Protein AF-A0A7L1Y2Q8-F1 (afdb_monomer_lite)

InterPro domains:
  IPR001503 Glycosyl transferase family 10 [PTHR11929] (3-133)
  IPR038577 GT10-like, C-terminal domain superfamily [G3DSA:3.40.50.11660] (1-98)
  IPR055270 Fucosyltransferase, C-terminal [PF00852] (3-94)

pLDDT: mean 90.49, std 9.53, range [40.62, 98.62]

Sequence (177 aa):
MTFIARYKFHLALENAICDDYMTEKLWRPMHLGAVPVYRGSPAVRDWMPNNLSIILIDDFDSPQELAKYLDFLDKNGEEYMKYLEYKNVGGIKNQFLLESLERREWGVNDMSLPNYLNGFECFICDKENTRVKEEQEHKKSRGKTPAPRPRIAQFKHMGCPMPTPGFGSVEDLSGGD

Organism: NCBI:txid161742

Foldseek 3Di:
DPPLLVAQEAAQEDQFAFAPPDDCSCVVNLVSNHAYAYDHYPCVQLQDLDPQQHHYPVVDPDPVRVVVVVVVCVVPVVSSCLNNQSVDDVSRPNPSNVVCVVPQQADDPDPVGHHPVVSVVVVVVVVVVVLVVQQVVCVVVVNPRPHDDDLQQDPQVRPGDDTHGRVDDPVVPDPDD

Secondary structure (DSSP, 8-state):
-TTGGG-SEEEEE-SEE-TT---HHHHHHHHHTPEEEEES-TTHHHHSSSSSS-EEGGGSSSHHHHHHHHHHHHH-HHHHHHTTGGGSTT----HHHHHHHHS--S-SS-TTS--HHHHHHHHHHHHHHHHHHHHHHHHHTTTSSPPPPP----TTGGGSPPPEETT--GGGS-S--

Structure (mmCIF, N/CA/C/O backbone):
data_AF-A0A7L1Y2Q8-F1
#
_entry.id   AF-A0A7L1Y2Q8-F1
#
loop_
_atom_site.group_PDB
_atom_site.id
_atom_site.type_symbol
_atom_site.label_atom_id
_atom_site.label_alt_id
_atom_site.label_comp_id
_atom_site.label_asym_id
_atom_site.label_entity_id
_atom_site.label_seq_id
_atom_site.pdbx_PDB_ins_code
_atom_site.Cartn_x
_atom_site.Cartn_y
_atom_site.Cartn_z
_atom_site.occupancy
_atom_site.B_iso_or_equiv
_atom_site.auth_seq_id
_atom_site.auth_comp_id
_atom_site.auth_asym_id
_atom_site.auth_atom_id
_atom_site.pdbx_PDB_model_num
ATOM 1 N N . MET A 1 1 ? 20.366 -7.481 4.374 1.00 61.81 1 MET A N 1
ATOM 2 C CA . MET A 1 1 ? 19.409 -7.444 3.244 1.00 61.81 1 MET A CA 1
ATOM 3 C C . MET A 1 1 ? 20.049 -6.793 2.011 1.00 61.81 1 MET A C 1
ATOM 5 O O . MET A 1 1 ? 19.573 -5.781 1.525 1.00 61.81 1 MET A O 1
ATOM 9 N N . THR A 1 2 ? 21.150 -7.345 1.496 1.00 82.75 2 THR A N 1
ATOM 10 C CA . THR A 1 2 ? 21.908 -6.745 0.375 1.00 82.75 2 THR A CA 1
ATOM 11 C C . THR A 1 2 ? 21.446 -7.219 -1.001 1.00 82.75 2 THR A C 1
ATOM 13 O O . THR A 1 2 ? 21.715 -6.555 -1.993 1.00 82.75 2 THR A O 1
ATOM 16 N N . PHE A 1 3 ? 20.740 -8.352 -1.080 1.00 88.75 3 PHE A N 1
ATOM 17 C CA . PHE A 1 3 ? 20.321 -8.933 -2.355 1.00 88.75 3 PHE A CA 1
ATOM 18 C C . PHE A 1 3 ? 19.347 -8.027 -3.123 1.00 88.75 3 PHE A C 1
ATOM 20 O O . PHE A 1 3 ? 19.644 -7.663 -4.256 1.00 88.75 3 PHE A O 1
ATOM 27 N N . ILE A 1 4 ? 18.234 -7.634 -2.488 1.00 89.12 4 ILE A N 1
ATOM 28 C CA . ILE A 1 4 ? 17.143 -6.862 -3.114 1.00 89.12 4 ILE A CA 1
ATOM 29 C C . ILE A 1 4 ? 17.604 -5.455 -3.519 1.00 89.12 4 ILE A C 1
ATOM 31 O O . ILE A 1 4 ? 17.231 -4.983 -4.583 1.00 89.12 4 ILE A O 1
ATOM 35 N N . ALA A 1 5 ? 18.470 -4.816 -2.726 1.00 90.94 5 ALA A N 1
ATOM 36 C CA . ALA A 1 5 ? 18.936 -3.443 -2.958 1.00 90.94 5 ALA A CA 1
ATOM 37 C C . ALA A 1 5 ? 19.735 -3.245 -4.265 1.00 90.94 5 ALA A C 1
ATOM 39 O O . ALA A 1 5 ? 20.050 -2.118 -4.627 1.00 90.94 5 ALA A O 1
ATOM 40 N N . ARG A 1 6 ? 20.089 -4.331 -4.965 1.00 94.31 6 ARG A N 1
ATOM 41 C CA . ARG A 1 6 ? 20.799 -4.299 -6.254 1.00 94.31 6 ARG A CA 1
ATOM 42 C C . ARG A 1 6 ? 19.860 -4.261 -7.462 1.00 94.31 6 ARG A C 1
ATOM 44 O O . ARG A 1 6 ? 20.341 -4.194 -8.587 1.00 94.31 6 ARG A O 1
ATOM 51 N N . TYR A 1 7 ? 18.551 -4.342 -7.238 1.00 96.06 7 TYR A N 1
ATOM 52 C CA . TYR A 1 7 ? 17.540 -4.404 -8.287 1.00 96.06 7 TYR A CA 1
ATOM 53 C C . TYR A 1 7 ? 16.617 -3.190 -8.209 1.00 96.06 7 TYR A C 1
ATOM 55 O O . TYR A 1 7 ? 16.270 -2.737 -7.120 1.00 96.06 7 TYR A O 1
ATOM 63 N N . LYS A 1 8 ? 16.196 -2.692 -9.376 1.00 97.12 8 LYS A N 1
ATOM 64 C CA . LYS A 1 8 ? 15.217 -1.600 -9.484 1.00 97.12 8 LYS A CA 1
ATOM 65 C C . LYS A 1 8 ? 13.812 -2.039 -9.076 1.00 97.12 8 LYS A C 1
ATOM 67 O O . LYS A 1 8 ? 13.100 -1.292 -8.419 1.00 97.12 8 LYS A O 1
ATOM 72 N N . PHE A 1 9 ? 13.428 -3.261 -9.439 1.00 98.19 9 PHE A N 1
ATOM 73 C CA . PHE A 1 9 ? 12.084 -3.791 -9.220 1.00 98.19 9 PHE A CA 1
ATOM 74 C C . PHE A 1 9 ? 12.111 -5.043 -8.346 1.00 98.19 9 PHE A C 1
ATOM 76 O O . PHE A 1 9 ? 13.059 -5.831 -8.394 1.00 98.19 9 PHE A O 1
ATOM 83 N N . HIS A 1 10 ? 11.047 -5.244 -7.570 1.00 97.50 10 HIS A N 1
ATOM 84 C CA . HIS A 1 10 ? 10.829 -6.454 -6.783 1.00 97.50 10 HIS A CA 1
ATOM 85 C C . HIS A 1 10 ? 9.408 -6.970 -6.994 1.00 97.50 10 HIS A C 1
ATOM 87 O O . HIS A 1 10 ? 8.450 -6.254 -6.719 1.00 97.50 10 HIS A O 1
ATOM 93 N N . LEU A 1 11 ? 9.268 -8.214 -7.451 1.00 97.00 11 LEU A N 1
ATOM 94 C CA . LEU A 1 11 ? 7.969 -8.873 -7.556 1.00 97.00 11 LEU A CA 1
ATOM 95 C C . LEU A 1 11 ? 7.442 -9.185 -6.146 1.00 97.00 11 LEU A C 1
ATOM 97 O O . LEU A 1 11 ? 7.927 -10.097 -5.480 1.00 97.00 11 LEU A O 1
ATOM 101 N N . ALA A 1 12 ? 6.465 -8.407 -5.693 1.00 96.62 12 ALA A N 1
ATOM 102 C CA . ALA A 1 12 ? 5.874 -8.466 -4.363 1.00 96.62 12 ALA A CA 1
ATOM 103 C C . ALA A 1 12 ? 4.468 -9.084 -4.436 1.00 96.62 12 ALA A C 1
ATOM 105 O O . ALA A 1 12 ? 3.464 -8.393 -4.281 1.00 96.62 12 ALA A O 1
ATOM 106 N N . LEU A 1 13 ? 4.397 -10.388 -4.714 1.00 95.88 13 LEU A N 1
ATOM 107 C CA . LEU A 1 13 ? 3.132 -11.118 -4.807 1.00 95.88 13 LEU A CA 1
ATOM 108 C C . LEU A 1 13 ? 2.805 -11.776 -3.471 1.00 95.88 13 LEU A C 1
ATOM 110 O O . LEU A 1 13 ? 3.602 -12.552 -2.940 1.00 95.88 13 LEU A O 1
ATOM 114 N N . GLU A 1 14 ? 1.624 -11.488 -2.943 1.00 95.69 14 GLU A N 1
ATOM 115 C CA . GLU A 1 14 ? 1.106 -12.180 -1.775 1.00 95.69 14 GLU A CA 1
ATOM 116 C C . GLU A 1 14 ? 0.556 -13.558 -2.138 1.00 95.69 14 GLU A C 1
ATOM 118 O O . GLU A 1 14 ? 0.123 -13.819 -3.260 1.00 95.69 14 GLU A O 1
ATOM 123 N N . ASN A 1 15 ? 0.555 -14.456 -1.153 1.00 92.19 15 ASN A N 1
ATOM 124 C CA . ASN A 1 15 ? 0.069 -15.825 -1.343 1.00 92.19 15 ASN A CA 1
ATOM 125 C C . ASN A 1 15 ? -1.434 -15.870 -1.672 1.00 92.19 15 ASN A C 1
ATOM 127 O O . ASN A 1 15 ? -1.906 -16.822 -2.292 1.00 92.19 15 ASN A O 1
ATOM 131 N N . ALA A 1 16 ? -2.180 -14.852 -1.240 1.00 90.75 16 ALA A N 1
ATOM 132 C CA . ALA A 1 16 ? -3.601 -14.697 -1.494 1.00 90.75 16 ALA A CA 1
ATOM 133 C C . ALA A 1 16 ? -3.971 -13.211 -1.599 1.00 90.75 16 ALA A C 1
ATOM 135 O O . ALA A 1 16 ? -3.299 -12.348 -1.036 1.00 90.75 16 ALA A O 1
ATOM 136 N N . ILE A 1 17 ? -5.060 -12.936 -2.306 1.00 92.50 17 ILE A N 1
ATOM 137 C CA . ILE A 1 17 ? -5.718 -11.637 -2.400 1.00 92.50 17 ILE A CA 1
ATOM 138 C C . ILE A 1 17 ? -6.729 -11.567 -1.257 1.00 92.50 17 ILE A C 1
ATOM 140 O O . ILE A 1 17 ? -7.639 -12.395 -1.166 1.00 92.50 17 ILE A O 1
ATOM 144 N N . CYS A 1 18 ? -6.529 -10.615 -0.351 1.00 91.38 18 CYS A N 1
ATOM 145 C CA . CYS A 1 18 ? -7.375 -10.399 0.817 1.00 91.38 18 CYS A CA 1
ATOM 146 C C . CYS A 1 18 ? -7.204 -8.968 1.321 1.00 91.38 18 CYS A C 1
ATOM 148 O O . CYS A 1 18 ? -6.080 -8.464 1.358 1.00 91.38 18 CYS A O 1
ATOM 150 N N . ASP A 1 19 ? -8.298 -8.350 1.760 1.00 90.50 19 ASP A N 1
ATOM 151 C CA . ASP A 1 19 ? -8.263 -7.037 2.403 1.00 90.50 19 ASP A CA 1
ATOM 152 C C . ASP A 1 19 ? -7.269 -7.034 3.570 1.00 90.50 19 ASP A C 1
ATOM 154 O O . ASP A 1 19 ? -7.114 -8.030 4.282 1.00 90.50 19 ASP A O 1
ATOM 158 N N . ASP A 1 20 ? -6.539 -5.925 3.701 1.00 90.94 20 ASP A N 1
ATOM 159 C CA . ASP A 1 20 ? -5.491 -5.689 4.703 1.00 90.94 20 ASP A CA 1
ATOM 160 C C . ASP A 1 20 ? -4.310 -6.689 4.733 1.00 90.94 20 ASP A C 1
ATOM 162 O O . ASP A 1 20 ? -3.370 -6.512 5.511 1.00 90.94 20 ASP A O 1
ATOM 166 N N . TYR A 1 21 ? -4.271 -7.697 3.850 1.00 93.00 21 TYR A N 1
ATOM 167 C CA . TYR A 1 21 ? -3.173 -8.666 3.780 1.00 93.00 21 TYR A CA 1
ATOM 168 C C . TYR A 1 21 ? -1.960 -8.107 3.020 1.00 93.00 21 TYR A C 1
ATOM 170 O O . TYR A 1 21 ? -1.722 -8.400 1.848 1.00 93.00 21 TYR A O 1
ATOM 178 N N . MET A 1 22 ? -1.185 -7.266 3.706 1.00 95.81 22 MET A N 1
ATOM 179 C CA . MET A 1 22 ? 0.050 -6.654 3.206 1.00 95.81 22 MET A CA 1
ATOM 180 C C . MET A 1 22 ? 1.232 -7.061 4.082 1.00 95.81 22 MET A C 1
ATOM 182 O O . MET A 1 22 ? 1.320 -6.671 5.248 1.00 95.81 22 MET A O 1
ATOM 186 N N . THR A 1 23 ? 2.162 -7.833 3.531 1.00 95.94 23 THR A N 1
ATOM 187 C CA . THR A 1 23 ? 3.243 -8.449 4.307 1.00 95.94 23 THR A CA 1
ATOM 188 C C . THR A 1 23 ? 4.604 -7.821 4.017 1.00 95.94 23 THR A C 1
ATOM 190 O O . THR A 1 23 ? 4.744 -6.803 3.336 1.00 95.94 23 THR A O 1
ATOM 193 N N . GLU A 1 24 ? 5.664 -8.443 4.531 1.00 96.06 24 GLU A N 1
ATOM 194 C CA . GLU A 1 24 ? 7.042 -8.035 4.295 1.00 96.06 24 GLU A CA 1
ATOM 195 C C . GLU A 1 24 ? 7.431 -7.979 2.812 1.00 96.06 24 GLU A C 1
ATOM 197 O O . GLU A 1 24 ? 8.387 -7.278 2.477 1.00 96.06 24 GLU A O 1
ATOM 202 N N . LYS A 1 25 ? 6.720 -8.702 1.935 1.00 96.00 25 LYS A N 1
ATOM 203 C CA . LYS A 1 25 ? 6.980 -8.716 0.486 1.00 96.00 25 LYS A CA 1
ATOM 204 C C . LYS A 1 25 ? 6.795 -7.337 -0.131 1.00 96.00 25 LYS A C 1
ATOM 206 O O . LYS A 1 25 ? 7.595 -6.946 -0.974 1.00 96.00 25 LYS A O 1
ATOM 211 N N . LEU A 1 26 ? 5.795 -6.591 0.337 1.00 97.50 26 LEU A N 1
ATOM 212 C CA . LEU A 1 26 ? 5.555 -5.206 -0.053 1.00 97.50 26 LEU A CA 1
ATOM 213 C C . LEU A 1 26 ? 6.569 -4.259 0.601 1.00 97.50 26 LEU A C 1
ATOM 215 O O . LEU A 1 26 ? 7.235 -3.477 -0.073 1.00 97.50 26 LEU A O 1
ATOM 219 N N . TRP A 1 27 ? 6.724 -4.346 1.923 1.00 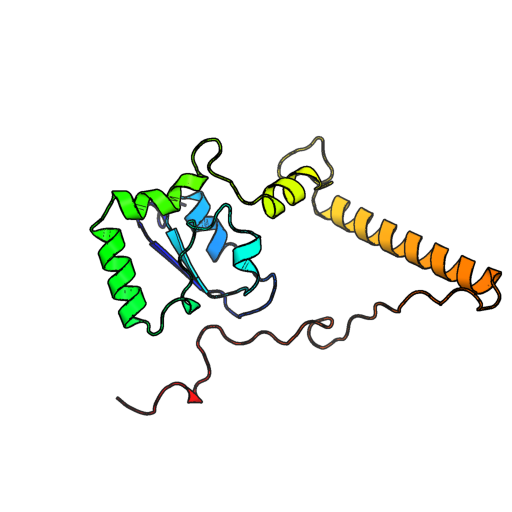95.62 27 TRP A N 1
ATOM 220 C CA . TRP A 1 27 ? 7.440 -3.318 2.685 1.00 95.62 27 TRP A CA 1
ATOM 221 C C . TRP A 1 27 ? 8.971 -3.398 2.578 1.00 95.62 27 TRP A C 1
ATOM 223 O O . TRP A 1 27 ? 9.648 -2.367 2.592 1.00 95.62 27 TRP A O 1
ATOM 233 N N . ARG A 1 28 ? 9.556 -4.600 2.456 1.00 95.44 28 ARG A N 1
ATOM 234 C CA . ARG A 1 28 ? 11.019 -4.781 2.346 1.00 95.44 28 ARG A CA 1
ATOM 235 C C . ARG A 1 28 ? 11.632 -4.066 1.132 1.00 95.44 28 ARG A C 1
ATOM 237 O O . ARG A 1 28 ? 12.601 -3.333 1.340 1.00 95.44 28 ARG A O 1
ATOM 244 N N . PRO A 1 29 ? 11.140 -4.239 -0.111 1.00 96.00 29 PRO A N 1
ATOM 245 C CA . PRO A 1 29 ? 11.683 -3.510 -1.259 1.00 96.00 29 PRO A CA 1
ATOM 246 C C . PRO A 1 29 ? 11.518 -1.994 -1.126 1.00 96.00 29 PRO A C 1
ATOM 248 O O . PRO A 1 29 ? 12.493 -1.275 -1.352 1.00 96.00 29 PRO A O 1
ATOM 251 N N . MET A 1 30 ? 10.371 -1.510 -0.632 1.00 95.69 30 MET A N 1
ATOM 252 C CA . MET A 1 30 ? 10.170 -0.076 -0.376 1.00 95.69 30 MET A CA 1
ATOM 253 C C . MET A 1 30 ? 11.212 0.481 0.600 1.00 95.69 30 MET A C 1
ATOM 255 O O . MET A 1 30 ? 11.790 1.549 0.375 1.00 95.69 30 MET A O 1
ATOM 259 N N . HIS A 1 31 ? 11.506 -0.246 1.679 1.00 93.75 31 HIS A N 1
ATOM 260 C CA . HIS A 1 31 ? 12.540 0.160 2.625 1.00 93.75 31 HIS A CA 1
ATOM 261 C C . HIS A 1 31 ? 13.912 0.268 1.935 1.00 93.75 31 HIS A C 1
ATOM 263 O O . HIS A 1 31 ? 14.621 1.264 2.089 1.00 93.75 31 HIS A O 1
ATOM 269 N N . LEU A 1 32 ? 14.246 -0.695 1.073 1.00 94.25 32 LEU A N 1
ATOM 270 C CA . LEU A 1 32 ? 15.530 -0.768 0.369 1.00 94.25 32 LEU A CA 1
ATOM 271 C C . LEU A 1 32 ? 15.638 0.149 -0.862 1.00 94.25 32 LEU A C 1
ATOM 273 O O . LEU A 1 32 ? 16.744 0.377 -1.337 1.00 94.25 32 LEU A O 1
ATOM 277 N N . GLY A 1 33 ? 14.535 0.739 -1.336 1.00 93.62 33 GLY A N 1
ATOM 278 C CA . GLY A 1 33 ? 14.526 1.636 -2.503 1.00 93.62 33 GLY A CA 1
ATOM 279 C C . GLY A 1 33 ? 14.375 0.926 -3.845 1.00 93.62 33 GLY A C 1
ATOM 280 O O . GLY A 1 33 ? 14.688 1.518 -4.873 1.00 93.62 33 GLY A O 1
ATOM 281 N N . ALA A 1 34 ? 13.899 -0.317 -3.823 1.00 96.44 34 ALA A N 1
ATOM 282 C CA . ALA A 1 34 ? 13.395 -1.000 -5.005 1.00 96.44 34 ALA A CA 1
ATOM 283 C C . ALA A 1 34 ? 11.881 -0.770 -5.107 1.00 96.44 34 ALA A C 1
ATOM 285 O O . ALA A 1 34 ? 11.183 -0.776 -4.090 1.00 96.44 34 ALA A O 1
ATOM 286 N N . VAL A 1 35 ? 11.373 -0.602 -6.325 1.00 98.12 35 VAL A N 1
ATOM 287 C CA . VAL A 1 35 ? 9.945 -0.407 -6.590 1.00 98.12 35 VAL A CA 1
ATOM 288 C C . VAL A 1 35 ? 9.225 -1.760 -6.539 1.00 98.12 35 VAL A C 1
ATOM 290 O O . VAL A 1 35 ? 9.572 -2.667 -7.307 1.00 98.12 35 VAL A O 1
ATOM 293 N N . PRO A 1 36 ? 8.236 -1.942 -5.648 1.00 98.12 36 PRO A N 1
ATOM 294 C CA . PRO A 1 36 ? 7.442 -3.162 -5.609 1.00 98.12 36 PRO A CA 1
ATOM 295 C C . PRO A 1 36 ? 6.503 -3.235 -6.815 1.00 98.12 36 PRO A C 1
ATOM 297 O O . PRO A 1 36 ? 5.769 -2.289 -7.100 1.00 98.12 36 PRO A O 1
ATOM 300 N N . VAL A 1 37 ? 6.493 -4.386 -7.479 1.00 98.38 37 VAL A N 1
ATOM 301 C CA . VAL A 1 37 ? 5.472 -4.789 -8.449 1.00 98.38 37 VAL A CA 1
ATOM 302 C C . VAL A 1 37 ? 4.521 -5.714 -7.701 1.00 98.38 37 VAL A C 1
ATOM 304 O O . VAL A 1 37 ? 4.860 -6.865 -7.424 1.00 98.38 37 VAL A O 1
ATOM 307 N N . TYR A 1 38 ? 3.397 -5.163 -7.259 1.00 97.88 38 TYR A N 1
ATOM 308 C CA . TYR A 1 38 ? 2.581 -5.716 -6.186 1.00 97.88 38 TYR A CA 1
ATOM 309 C C . TYR A 1 38 ? 1.278 -6.341 -6.686 1.00 97.88 38 TYR A C 1
ATOM 311 O O . TYR A 1 38 ? 0.606 -5.803 -7.569 1.00 97.88 38 TYR A O 1
ATOM 319 N N . ARG A 1 39 ? 0.907 -7.460 -6.055 1.00 96.25 39 ARG A N 1
ATOM 320 C CA . ARG A 1 39 ? -0.429 -8.064 -6.124 1.00 96.25 39 ARG A CA 1
ATOM 321 C C . ARG A 1 39 ? -0.747 -8.737 -4.793 1.00 96.25 39 ARG A C 1
ATOM 323 O O . ARG A 1 39 ? 0.038 -9.560 -4.327 1.00 96.25 39 ARG A O 1
ATOM 330 N N . GLY A 1 40 ? -1.878 -8.394 -4.185 1.00 95.31 40 GLY A N 1
ATOM 331 C CA . GLY A 1 40 ? -2.241 -8.866 -2.849 1.00 95.31 40 GLY A CA 1
ATOM 332 C C . GLY A 1 40 ? -3.503 -8.187 -2.339 1.00 95.31 40 GLY A C 1
ATOM 333 O O . GLY A 1 40 ? -4.583 -8.455 -2.847 1.00 95.31 40 GLY A O 1
ATOM 334 N N . SER A 1 41 ? -3.380 -7.313 -1.344 1.00 95.62 41 SER A N 1
ATOM 335 C CA . SER A 1 41 ? -4.518 -6.600 -0.765 1.00 95.62 41 SER A CA 1
ATOM 336 C C . SER A 1 41 ? -5.109 -5.554 -1.718 1.00 95.62 41 SER A C 1
ATOM 338 O O . SER A 1 41 ? -4.375 -4.664 -2.158 1.00 95.62 41 SER A O 1
ATOM 340 N N . PRO A 1 42 ? -6.431 -5.581 -1.979 1.00 93.81 42 PRO A N 1
ATOM 341 C CA . PRO A 1 42 ? -7.121 -4.506 -2.697 1.00 93.81 42 PRO A CA 1
ATOM 342 C C . PRO A 1 42 ? -7.021 -3.146 -1.987 1.00 93.81 42 PRO A C 1
ATOM 344 O O . PRO A 1 42 ? -6.989 -2.106 -2.641 1.00 93.81 42 PRO A O 1
ATOM 347 N N . ALA A 1 43 ? -6.899 -3.151 -0.656 1.00 95.38 43 ALA A N 1
ATOM 348 C CA . ALA A 1 43 ? -6.787 -1.950 0.171 1.00 95.38 43 ALA A CA 1
ATOM 349 C C . ALA A 1 43 ? -5.384 -1.310 0.146 1.00 95.38 43 ALA A C 1
ATOM 351 O O . ALA A 1 43 ? -5.156 -0.285 0.782 1.00 95.38 43 ALA A O 1
ATOM 352 N N . VAL A 1 44 ? -4.413 -1.882 -0.580 1.00 96.88 44 VAL A N 1
ATOM 353 C CA . VAL A 1 44 ? -3.017 -1.407 -0.569 1.00 96.88 44 VAL A CA 1
ATOM 354 C C . VAL A 1 44 ? -2.878 0.074 -0.931 1.00 96.88 44 VAL A C 1
ATOM 356 O O . VAL A 1 44 ? -2.047 0.772 -0.351 1.00 96.88 44 VAL A O 1
ATOM 359 N N . ARG A 1 45 ? -3.717 0.576 -1.848 1.00 95.19 45 ARG A N 1
ATOM 360 C CA . ARG A 1 45 ? -3.692 1.976 -2.301 1.00 95.19 45 ARG A CA 1
ATOM 361 C C . ARG A 1 45 ? -3.934 2.964 -1.163 1.00 95.19 45 ARG A C 1
ATOM 363 O O . ARG A 1 45 ? -3.313 4.025 -1.161 1.00 95.19 45 ARG A O 1
ATOM 370 N N . ASP A 1 46 ? -4.756 2.590 -0.187 1.00 95.44 46 ASP A N 1
ATOM 371 C CA . ASP A 1 46 ? -5.107 3.442 0.951 1.00 95.44 46 ASP A CA 1
ATOM 372 C C . ASP A 1 46 ? -3.912 3.670 1.881 1.00 95.44 46 ASP A C 1
ATOM 374 O O . ASP A 1 46 ? -3.838 4.685 2.571 1.00 95.44 46 ASP A O 1
ATOM 378 N N . TRP A 1 47 ? -2.942 2.754 1.868 1.00 96.06 47 TRP A N 1
ATOM 379 C CA . TRP A 1 47 ? -1.799 2.749 2.780 1.00 96.06 47 TRP A CA 1
ATOM 380 C C . TRP A 1 47 ? -0.492 3.208 2.137 1.00 96.06 47 TRP A C 1
ATOM 382 O O . TRP A 1 47 ? 0.519 3.355 2.828 1.00 96.06 47 TRP A O 1
ATOM 392 N N . MET A 1 48 ? -0.477 3.435 0.823 1.00 97.00 48 MET A N 1
ATOM 393 C CA . MET A 1 48 ? 0.738 3.844 0.129 1.00 97.00 48 MET A CA 1
ATOM 394 C C . MET A 1 48 ? 1.126 5.289 0.450 1.00 97.00 48 MET A C 1
ATOM 396 O O . MET A 1 48 ? 0.248 6.145 0.567 1.00 97.00 48 MET A O 1
ATOM 400 N N . PRO A 1 49 ? 2.430 5.612 0.559 1.00 96.94 49 PRO A N 1
ATOM 401 C CA . PRO A 1 49 ? 2.879 6.962 0.901 1.00 96.94 49 PRO A CA 1
ATOM 402 C C . PRO A 1 49 ? 2.335 8.062 -0.020 1.00 96.94 49 PRO A C 1
ATOM 404 O O . PRO A 1 49 ? 2.125 9.199 0.410 1.00 96.94 49 PRO A O 1
ATOM 407 N N . ASN A 1 50 ? 2.143 7.726 -1.294 1.00 96.25 50 ASN A N 1
ATOM 408 C CA . ASN A 1 50 ? 1.545 8.551 -2.335 1.00 96.25 50 ASN A CA 1
ATOM 409 C C . ASN A 1 50 ? 1.119 7.648 -3.521 1.00 96.25 50 ASN A C 1
ATOM 411 O O . ASN A 1 50 ? 1.317 6.430 -3.486 1.00 96.25 50 ASN A O 1
ATOM 415 N N . ASN A 1 51 ? 0.588 8.254 -4.587 1.00 95.00 51 ASN A N 1
ATOM 416 C CA . ASN A 1 51 ? 0.086 7.543 -5.772 1.00 95.00 51 ASN A CA 1
ATOM 417 C C . ASN A 1 51 ? 1.173 6.833 -6.606 1.00 95.00 51 ASN A C 1
ATOM 419 O O . ASN A 1 51 ? 0.837 5.974 -7.415 1.00 95.00 51 ASN A O 1
ATOM 423 N N . LEU A 1 52 ? 2.451 7.189 -6.437 1.00 95.62 52 LEU A N 1
ATOM 424 C CA . LEU A 1 52 ? 3.594 6.648 -7.177 1.00 95.62 52 LEU A CA 1
ATOM 425 C C . LEU A 1 52 ? 4.636 6.120 -6.191 1.00 95.62 52 LEU A C 1
ATOM 427 O O . LEU A 1 52 ? 5.628 6.768 -5.873 1.00 95.62 52 LEU A O 1
ATOM 431 N N . SER A 1 53 ? 4.378 4.924 -5.677 1.00 97.50 53 SER A N 1
ATOM 432 C CA . SER A 1 53 ? 5.292 4.226 -4.761 1.00 97.50 53 SER A CA 1
ATOM 433 C C . SER A 1 53 ? 5.366 2.721 -5.015 1.00 97.50 53 SER A C 1
ATOM 435 O O . SER A 1 53 ? 6.350 2.082 -4.645 1.00 97.50 53 SER A O 1
ATOM 437 N N . ILE A 1 54 ? 4.361 2.172 -5.702 1.00 98.12 54 ILE A N 1
ATOM 438 C CA . ILE A 1 54 ? 4.261 0.774 -6.123 1.00 98.12 54 ILE A CA 1
ATOM 439 C C . ILE A 1 54 ? 3.632 0.696 -7.510 1.00 98.12 54 ILE A C 1
ATOM 441 O O . ILE A 1 54 ? 2.902 1.600 -7.916 1.00 98.12 54 ILE A O 1
ATOM 445 N N . ILE A 1 55 ? 3.877 -0.406 -8.209 1.00 98.56 55 ILE A N 1
ATOM 446 C CA . ILE A 1 55 ? 3.226 -0.747 -9.475 1.00 98.56 55 ILE A CA 1
ATOM 447 C C . ILE A 1 55 ? 2.227 -1.860 -9.174 1.00 98.56 55 ILE A C 1
ATOM 449 O O . ILE A 1 55 ? 2.638 -2.924 -8.716 1.00 98.56 55 ILE A O 1
ATOM 453 N N . LEU A 1 56 ? 0.932 -1.634 -9.398 1.00 97.69 5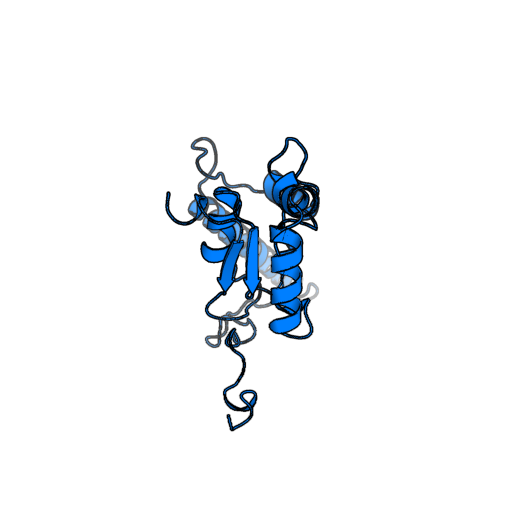6 LEU A N 1
ATOM 454 C CA . LEU A 1 56 ? -0.076 -2.680 -9.221 1.00 97.69 56 LEU A CA 1
ATOM 455 C C . LEU A 1 56 ? -0.206 -3.503 -10.492 1.00 97.69 56 LEU A C 1
ATOM 457 O O . LEU A 1 56 ? -0.400 -2.952 -11.569 1.00 97.69 56 LEU A O 1
ATOM 461 N N . ILE A 1 57 ? -0.124 -4.825 -10.356 1.00 96.00 57 ILE A N 1
ATOM 462 C CA . ILE A 1 57 ? -0.267 -5.739 -11.497 1.00 96.00 57 ILE A CA 1
ATOM 463 C C . ILE A 1 57 ? -1.663 -5.612 -12.123 1.00 96.00 57 ILE A C 1
ATOM 465 O O . ILE A 1 57 ? -1.781 -5.634 -13.343 1.00 96.00 57 ILE A O 1
ATOM 469 N N . ASP A 1 58 ? -2.695 -5.423 -11.300 1.00 93.25 58 ASP A N 1
ATOM 470 C CA . ASP A 1 58 ? -4.090 -5.356 -11.751 1.00 93.25 58 ASP A CA 1
ATOM 471 C C . ASP A 1 58 ? -4.442 -4.044 -12.494 1.00 93.25 58 ASP A C 1
ATOM 473 O O . ASP A 1 58 ? -5.552 -3.918 -13.001 1.00 93.25 58 ASP A O 1
ATOM 477 N N . ASP A 1 59 ? -3.509 -3.085 -12.602 1.00 96.38 59 ASP A N 1
ATOM 478 C CA . ASP A 1 59 ? -3.674 -1.876 -13.432 1.00 96.38 59 ASP A CA 1
ATOM 479 C C . ASP A 1 59 ? -3.367 -2.122 -14.923 1.00 96.38 59 ASP A C 1
ATOM 481 O O . ASP A 1 59 ? -3.547 -1.225 -15.747 1.00 96.38 59 ASP A O 1
ATOM 485 N N . PHE A 1 60 ? -2.867 -3.311 -15.275 1.00 96.75 60 PHE A N 1
ATOM 486 C CA . PHE A 1 60 ? -2.459 -3.662 -16.633 1.00 96.75 60 PHE A CA 1
ATOM 487 C C . PHE A 1 60 ? -3.356 -4.757 -17.206 1.00 96.75 60 PHE A C 1
ATOM 489 O O . PHE A 1 60 ? -3.598 -5.775 -16.561 1.00 96.75 60 PHE A O 1
ATOM 496 N N . ASP A 1 61 ? -3.753 -4.599 -18.469 1.00 94.19 61 ASP A N 1
ATOM 497 C CA . ASP A 1 61 ? -4.605 -5.570 -19.168 1.00 94.19 61 ASP A CA 1
ATOM 498 C C . ASP A 1 61 ? -3.918 -6.931 -19.389 1.00 94.19 61 ASP A C 1
ATOM 500 O O . ASP A 1 61 ? -4.581 -7.945 -19.601 1.00 94.19 61 ASP A O 1
ATOM 504 N N . SER A 1 62 ? -2.578 -6.971 -19.385 1.00 93.69 62 SER A N 1
ATOM 505 C CA . SER A 1 62 ? -1.813 -8.208 -19.566 1.00 93.69 62 SER A CA 1
ATOM 506 C C . SER A 1 62 ? -0.400 -8.143 -18.965 1.00 93.69 62 SER A C 1
ATOM 508 O O . SER A 1 62 ? 0.175 -7.054 -18.838 1.00 93.69 62 SER A O 1
ATOM 510 N N . PRO A 1 63 ? 0.229 -9.302 -18.670 1.00 93.31 63 PRO A N 1
ATOM 511 C CA . PRO A 1 63 ? 1.638 -9.363 -18.277 1.00 93.31 63 PRO A CA 1
ATOM 512 C C . PRO A 1 63 ? 2.592 -8.727 -19.299 1.00 93.31 63 PRO A C 1
ATOM 514 O O . PRO A 1 63 ? 3.635 -8.197 -18.921 1.00 93.31 63 PRO A O 1
ATOM 517 N N . GLN A 1 64 ? 2.246 -8.759 -20.590 1.00 96.88 64 GLN A N 1
ATOM 518 C CA . GLN A 1 64 ? 3.028 -8.146 -21.663 1.00 96.88 64 GLN A CA 1
ATOM 519 C C . GLN A 1 64 ? 3.019 -6.617 -21.560 1.00 96.88 64 GLN A C 1
ATOM 521 O O . GLN A 1 64 ? 4.069 -5.997 -21.731 1.00 96.88 64 GLN A O 1
ATOM 526 N N . GLU A 1 65 ? 1.874 -6.005 -21.247 1.00 98.25 65 GLU A N 1
ATOM 527 C CA . GLU A 1 65 ? 1.790 -4.554 -21.030 1.00 98.25 65 GLU A CA 1
ATOM 528 C C . GLU A 1 65 ? 2.541 -4.129 -19.764 1.00 98.25 65 GLU A C 1
ATOM 530 O O . GLU A 1 65 ? 3.300 -3.158 -19.798 1.00 98.25 65 GLU A O 1
ATOM 535 N N . LEU A 1 66 ? 2.444 -4.912 -18.683 1.00 98.06 66 LEU A N 1
ATOM 536 C CA . LEU A 1 66 ? 3.271 -4.700 -17.492 1.00 98.06 66 LEU A CA 1
ATOM 537 C C . LEU A 1 66 ? 4.769 -4.770 -17.832 1.00 98.06 66 LEU A C 1
ATOM 539 O O . LEU A 1 66 ? 5.535 -3.896 -17.432 1.00 98.06 66 LEU A O 1
ATOM 543 N N . ALA A 1 67 ? 5.202 -5.773 -18.600 1.00 98.25 67 ALA A N 1
ATOM 544 C CA . ALA A 1 67 ? 6.602 -5.915 -18.995 1.00 98.25 67 ALA A CA 1
ATOM 545 C C . ALA A 1 67 ? 7.098 -4.723 -19.833 1.00 98.25 67 ALA A C 1
ATOM 547 O O . ALA A 1 67 ? 8.193 -4.218 -19.580 1.00 98.25 67 ALA A O 1
ATOM 548 N N . LYS A 1 68 ? 6.287 -4.227 -20.780 1.00 98.62 68 LYS A N 1
ATOM 549 C CA . LYS A 1 68 ? 6.595 -3.009 -21.551 1.00 98.62 68 LYS A CA 1
ATOM 550 C C . LYS A 1 68 ? 6.736 -1.787 -20.645 1.00 98.62 68 LYS A C 1
ATOM 552 O O . LYS A 1 68 ? 7.643 -0.983 -20.845 1.00 98.62 68 LYS A O 1
ATOM 557 N N . TYR A 1 69 ? 5.871 -1.656 -19.641 1.00 98.56 69 TYR A N 1
ATOM 558 C CA . TYR A 1 69 ? 5.936 -0.551 -18.691 1.00 98.56 69 TYR A CA 1
ATOM 559 C C . TYR A 1 69 ? 7.193 -0.603 -17.811 1.00 98.56 69 TYR A C 1
ATOM 561 O O . TYR A 1 69 ? 7.860 0.414 -17.618 1.00 98.56 69 TYR A O 1
ATOM 569 N N . LEU A 1 70 ? 7.572 -1.791 -17.331 1.00 98.56 70 LEU A N 1
ATOM 570 C CA . LEU A 1 70 ? 8.811 -1.977 -16.571 1.00 98.56 70 LEU A CA 1
ATOM 571 C C . LEU A 1 70 ? 10.058 -1.682 -17.418 1.00 98.56 70 LEU A C 1
ATOM 573 O O . LEU A 1 70 ? 10.981 -1.041 -16.922 1.00 98.56 70 LEU A O 1
ATOM 577 N N . ASP A 1 71 ? 10.078 -2.090 -18.691 1.00 98.62 71 ASP A N 1
ATOM 578 C CA . ASP A 1 71 ? 11.162 -1.767 -19.634 1.00 98.62 71 ASP A CA 1
ATOM 579 C C . ASP A 1 71 ? 11.250 -0.257 -19.914 1.00 98.62 71 ASP A C 1
ATOM 581 O O . ASP A 1 71 ? 12.341 0.319 -19.928 1.00 98.62 71 ASP A O 1
ATOM 585 N N . PHE A 1 72 ? 10.102 0.415 -20.057 1.00 98.62 72 PHE A N 1
ATOM 586 C CA . PHE A 1 72 ? 10.045 1.872 -20.146 1.00 98.62 72 PHE A CA 1
ATOM 587 C C . PHE A 1 72 ? 10.666 2.533 -18.908 1.00 98.62 72 PHE A C 1
ATOM 589 O O . PHE A 1 72 ? 11.543 3.384 -19.055 1.00 98.62 72 PHE A O 1
ATOM 596 N N . LEU A 1 73 ? 10.271 2.133 -17.696 1.00 98.44 73 LEU A N 1
ATOM 597 C CA . LEU A 1 73 ? 10.831 2.689 -16.461 1.00 98.44 73 LEU A CA 1
ATOM 598 C C . LEU A 1 73 ? 12.324 2.371 -16.295 1.00 98.44 73 LEU A C 1
ATOM 600 O O . LEU A 1 73 ? 13.084 3.212 -15.820 1.00 98.44 73 LEU A O 1
ATOM 604 N N . ASP A 1 74 ? 12.774 1.184 -16.707 1.00 98.19 74 ASP A N 1
ATOM 605 C CA . ASP A 1 74 ? 14.191 0.819 -16.649 1.00 98.19 74 ASP A CA 1
ATOM 606 C C . ASP A 1 74 ? 15.058 1.764 -17.497 1.00 98.19 74 ASP A C 1
ATOM 608 O O . ASP A 1 74 ? 16.122 2.202 -17.043 1.00 98.19 74 ASP A O 1
ATOM 612 N N . LYS A 1 75 ? 14.563 2.133 -18.684 1.00 98.44 75 LYS A N 1
ATOM 613 C CA . LYS A 1 75 ? 15.235 3.035 -19.631 1.00 98.44 75 LYS A CA 1
ATOM 614 C C . LYS A 1 75 ? 15.082 4.517 -19.284 1.00 98.44 75 LYS A C 1
ATOM 616 O O . LYS A 1 75 ? 15.910 5.318 -19.711 1.00 98.44 75 LYS A O 1
ATOM 621 N N . ASN A 1 76 ? 14.069 4.887 -18.501 1.00 98.44 76 ASN A N 1
ATOM 622 C CA . ASN A 1 76 ? 13.760 6.274 -18.150 1.00 98.44 76 ASN A CA 1
ATOM 623 C C . ASN A 1 76 ? 13.971 6.519 -16.652 1.00 98.44 76 ASN A C 1
ATOM 625 O O . ASN A 1 76 ? 13.049 6.428 -15.843 1.00 98.44 76 ASN A O 1
ATOM 629 N N . GLY A 1 77 ? 15.209 6.870 -16.286 1.00 97.50 77 GLY A N 1
ATOM 630 C CA . GLY A 1 77 ? 15.603 7.083 -14.891 1.00 97.50 77 GLY A CA 1
ATOM 631 C C . GLY A 1 77 ? 14.782 8.153 -14.165 1.00 97.50 77 GLY A C 1
ATOM 632 O O . GLY A 1 77 ? 14.457 7.968 -12.998 1.00 97.50 77 GLY A O 1
ATOM 633 N N . GLU A 1 78 ? 14.396 9.236 -14.843 1.00 98.00 78 GLU A N 1
ATOM 634 C CA . GLU A 1 78 ? 13.554 10.285 -14.249 1.00 98.00 78 GLU A CA 1
ATOM 635 C C . GLU A 1 78 ? 12.162 9.761 -13.873 1.00 98.00 78 GLU A C 1
ATOM 637 O O . GLU A 1 78 ? 11.694 10.007 -12.764 1.00 98.00 78 GLU A O 1
ATOM 642 N N . GLU A 1 79 ? 11.531 8.977 -14.751 1.00 98.25 79 GLU A N 1
ATOM 643 C CA . GLU A 1 79 ? 10.228 8.356 -14.482 1.00 98.25 79 GLU A CA 1
ATOM 644 C C . GLU A 1 79 ? 10.319 7.315 -13.364 1.00 98.25 79 GLU A C 1
ATOM 646 O O . GLU A 1 79 ? 9.464 7.278 -12.481 1.00 98.25 79 GLU A O 1
ATOM 651 N N . TYR A 1 80 ? 11.393 6.520 -13.336 1.00 98.31 80 TYR A N 1
ATOM 652 C CA . TYR A 1 80 ? 11.655 5.594 -12.234 1.00 98.31 80 TYR A CA 1
ATOM 653 C C . TYR A 1 80 ? 11.813 6.325 -10.893 1.00 98.31 80 TYR A C 1
ATOM 655 O O . TYR A 1 80 ? 11.248 5.902 -9.885 1.00 98.31 80 TYR A O 1
ATOM 663 N N . MET A 1 81 ? 12.548 7.440 -10.859 1.00 97.62 81 MET A N 1
ATOM 664 C CA . MET A 1 81 ? 12.805 8.171 -9.614 1.00 97.62 81 MET A CA 1
ATOM 665 C C . MET A 1 81 ? 11.536 8.754 -8.982 1.00 97.62 81 MET A C 1
ATOM 667 O O . MET A 1 81 ? 11.497 8.880 -7.756 1.00 97.62 81 MET A O 1
ATOM 671 N N . LYS A 1 82 ? 10.479 9.016 -9.766 1.00 97.75 82 LYS A N 1
ATOM 672 C CA . LYS A 1 82 ? 9.167 9.433 -9.235 1.00 97.75 82 LYS A CA 1
ATOM 673 C C . LYS A 1 82 ? 8.594 8.414 -8.248 1.00 97.75 82 LYS A C 1
ATOM 675 O O . LYS A 1 82 ? 8.041 8.804 -7.223 1.00 97.75 82 LYS A O 1
ATOM 680 N N . TYR A 1 83 ? 8.810 7.116 -8.487 1.00 98.12 83 TYR A N 1
ATOM 681 C CA . TYR A 1 83 ? 8.373 6.046 -7.581 1.00 98.12 83 TYR A CA 1
ATOM 682 C C . TYR A 1 83 ? 9.093 6.044 -6.228 1.00 98.12 83 TYR A C 1
ATOM 684 O O . TYR A 1 83 ? 8.629 5.415 -5.279 1.00 98.12 83 TYR A O 1
ATOM 692 N N . LEU A 1 84 ? 10.234 6.727 -6.122 1.00 97.38 84 LEU A N 1
ATOM 693 C CA . LEU A 1 84 ? 11.031 6.811 -4.900 1.00 97.38 84 LEU A CA 1
ATOM 694 C C . LEU A 1 84 ? 10.893 8.165 -4.196 1.00 97.38 84 LEU A C 1
ATOM 696 O O . LEU A 1 84 ? 11.491 8.359 -3.137 1.00 97.38 84 LEU A O 1
ATOM 700 N N . GLU A 1 85 ? 10.078 9.086 -4.723 1.00 97.12 85 GLU A N 1
ATOM 701 C CA . GLU A 1 85 ? 9.893 10.427 -4.154 1.00 97.12 85 GLU A CA 1
ATOM 702 C C . GLU A 1 85 ? 9.424 10.404 -2.701 1.00 97.12 85 GLU A C 1
ATOM 704 O O . GLU A 1 85 ? 9.769 11.305 -1.938 1.00 97.12 85 GLU A O 1
ATOM 709 N N . TYR A 1 86 ? 8.690 9.367 -2.285 1.00 96.31 86 TYR A N 1
ATOM 710 C CA . TYR A 1 86 ? 8.234 9.225 -0.901 1.00 96.31 86 TYR A CA 1
ATOM 711 C C . TYR A 1 86 ? 9.378 9.161 0.122 1.00 96.31 86 TYR A C 1
ATOM 713 O O . TYR A 1 86 ? 9.144 9.394 1.306 1.00 96.31 86 TYR A O 1
ATOM 721 N N . LYS A 1 87 ? 10.605 8.845 -0.316 1.00 95.12 87 LYS A N 1
ATOM 722 C CA . LYS A 1 87 ? 11.802 8.837 0.534 1.00 95.12 87 LYS A CA 1
ATOM 723 C C . LYS A 1 87 ? 12.357 10.232 0.812 1.00 95.12 87 LYS A C 1
ATOM 725 O O . LYS A 1 87 ? 13.141 10.390 1.746 1.00 95.12 87 LYS A O 1
ATOM 730 N N . ASN A 1 88 ? 11.976 11.228 0.018 1.00 95.62 88 ASN A N 1
ATOM 731 C CA . ASN A 1 88 ? 12.370 12.608 0.255 1.00 95.62 88 ASN A CA 1
ATOM 732 C C . ASN A 1 88 ? 11.573 13.193 1.425 1.00 95.62 88 ASN A C 1
ATOM 734 O O . ASN A 1 88 ? 10.457 12.763 1.728 1.00 95.62 88 ASN A O 1
ATOM 738 N N . VAL A 1 89 ? 12.130 14.218 2.071 1.00 93.81 89 VAL A N 1
ATOM 739 C CA . VAL A 1 89 ? 11.419 14.965 3.115 1.00 93.81 89 VAL A CA 1
ATOM 740 C C . VAL A 1 89 ? 10.123 15.533 2.524 1.00 93.81 89 VAL A C 1
ATOM 742 O O . VAL A 1 89 ? 10.156 16.226 1.510 1.00 93.81 89 VAL A O 1
ATOM 745 N N . GLY A 1 90 ? 8.979 15.210 3.133 1.00 93.31 90 GLY A N 1
ATOM 746 C CA . GLY A 1 90 ? 7.657 15.612 2.632 1.00 93.31 90 GLY A CA 1
ATOM 747 C C . GLY A 1 90 ? 7.136 14.804 1.432 1.00 93.31 90 GLY A C 1
ATOM 748 O O . GLY A 1 90 ? 6.119 15.167 0.848 1.00 93.31 90 GLY A O 1
ATOM 749 N N . GLY A 1 91 ? 7.800 13.706 1.054 1.00 95.00 91 GLY A N 1
ATOM 750 C CA . GLY A 1 91 ? 7.370 12.839 -0.048 1.00 95.00 91 GLY A CA 1
ATOM 751 C C . GLY A 1 91 ? 6.130 11.987 0.258 1.00 95.00 91 GLY A C 1
ATOM 752 O O . GLY A 1 91 ? 5.464 11.503 -0.664 1.00 95.00 91 GLY A O 1
ATOM 753 N N . ILE A 1 92 ? 5.807 11.813 1.542 1.00 96.44 92 ILE A N 1
ATOM 754 C CA . ILE A 1 92 ? 4.585 11.153 2.011 1.00 96.44 92 ILE A CA 1
ATOM 755 C C . ILE A 1 92 ? 3.444 12.173 1.947 1.00 96.44 92 ILE A C 1
ATOM 757 O O . ILE A 1 92 ? 3.430 13.140 2.705 1.00 96.44 92 ILE A O 1
ATOM 761 N N . LYS A 1 93 ? 2.505 11.965 1.022 1.00 96.44 93 LYS A N 1
ATOM 762 C CA . LYS A 1 93 ? 1.388 12.886 0.734 1.00 96.44 93 LYS A CA 1
ATOM 763 C C . LYS A 1 93 ? 0.024 12.314 1.125 1.00 96.44 93 LYS A C 1
ATOM 765 O O . LYS A 1 93 ? -0.961 13.050 1.140 1.00 96.44 93 LYS A O 1
ATOM 770 N N . ASN A 1 94 ? -0.043 11.018 1.421 1.00 97.38 94 ASN A N 1
ATOM 771 C CA . ASN A 1 94 ? -1.263 10.344 1.838 1.00 97.38 94 ASN A CA 1
ATOM 772 C C . ASN A 1 94 ? -1.700 10.815 3.237 1.00 97.38 94 ASN A C 1
ATOM 774 O O . ASN A 1 94 ? -1.087 10.458 4.242 1.00 97.38 94 ASN A O 1
ATOM 778 N N . GLN A 1 95 ? -2.772 11.609 3.287 1.00 96.56 95 GLN A N 1
ATOM 779 C CA . GLN A 1 95 ? -3.308 12.168 4.532 1.00 96.56 95 GLN A CA 1
ATOM 780 C C . GLN A 1 95 ? -3.881 11.094 5.452 1.00 96.56 95 GLN A C 1
ATOM 782 O O . GLN A 1 95 ? -3.647 11.144 6.653 1.00 96.56 95 GLN A O 1
ATOM 787 N N . PHE A 1 96 ? -4.557 10.086 4.897 1.00 95.81 96 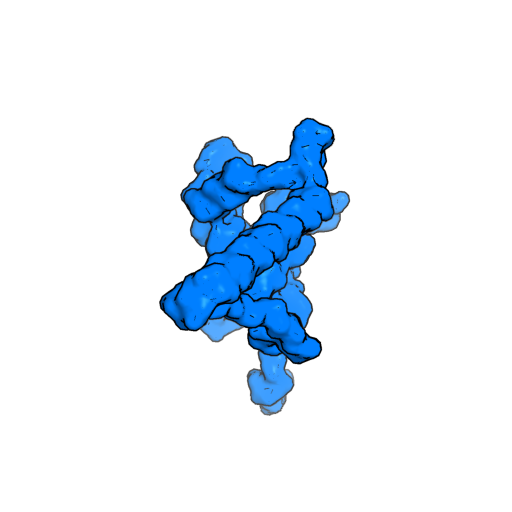PHE A N 1
ATOM 788 C CA . PHE A 1 96 ? -5.083 8.980 5.692 1.00 95.81 96 PHE A CA 1
ATOM 789 C C . PHE A 1 96 ? -3.958 8.239 6.423 1.00 95.81 96 PHE A C 1
ATOM 791 O O . PHE A 1 96 ? -4.071 7.974 7.620 1.00 95.81 96 PHE A O 1
ATOM 798 N N . LEU A 1 97 ? -2.843 7.971 5.736 1.00 95.00 97 LEU A N 1
ATOM 799 C CA . LEU A 1 97 ? -1.666 7.353 6.346 1.00 95.00 97 LEU A CA 1
ATOM 800 C C . LEU A 1 97 ? -1.059 8.243 7.440 1.00 95.00 97 LEU A C 1
ATOM 802 O O . LEU A 1 97 ? -0.762 7.750 8.527 1.00 95.00 97 LEU A O 1
ATOM 806 N N . LEU A 1 98 ? -0.877 9.539 7.168 1.00 95.06 98 LEU A N 1
ATOM 807 C CA . LEU A 1 98 ? -0.296 10.484 8.127 1.00 95.06 98 LEU A CA 1
ATOM 808 C C . LEU A 1 98 ? -1.160 10.614 9.387 1.00 95.06 98 LEU A C 1
ATOM 810 O O . LEU A 1 98 ? -0.647 10.446 10.491 1.00 95.06 98 LEU A O 1
ATOM 814 N N . GLU A 1 99 ? -2.468 10.816 9.227 1.00 95.75 99 GLU A N 1
ATOM 815 C CA . GLU A 1 99 ? -3.416 10.877 10.343 1.00 95.75 99 GLU A CA 1
ATOM 816 C C . GLU A 1 99 ? -3.456 9.561 11.126 1.00 95.75 99 GLU A C 1
ATOM 818 O O . GLU A 1 99 ? -3.519 9.570 12.355 1.00 95.75 99 GLU A O 1
ATOM 823 N N . SER A 1 100 ? -3.403 8.418 10.434 1.00 92.62 100 SER A N 1
ATOM 824 C CA . SER A 1 100 ? -3.393 7.101 11.079 1.00 92.62 100 SER A CA 1
ATOM 825 C C . SER A 1 100 ? -2.130 6.876 11.905 1.00 92.62 100 SER A C 1
ATOM 827 O O . SER A 1 100 ? -2.202 6.267 12.969 1.00 92.62 100 SER A O 1
ATOM 829 N N . LEU A 1 101 ? -0.977 7.366 11.440 1.00 89.69 101 LEU A N 1
ATOM 830 C CA . LEU A 1 101 ? 0.283 7.299 12.182 1.00 89.69 101 LEU A CA 1
ATOM 831 C C . LEU A 1 101 ? 0.304 8.262 13.373 1.00 89.69 101 LEU A C 1
ATOM 833 O O . LEU A 1 101 ? 0.824 7.890 14.421 1.00 89.69 101 LEU A O 1
ATOM 837 N N . GLU A 1 102 ? -0.270 9.459 13.231 1.00 90.81 102 GLU A N 1
ATOM 838 C CA . GLU A 1 102 ? -0.358 10.459 14.303 1.00 90.81 102 GLU A CA 1
ATOM 839 C C . GLU A 1 102 ? -1.313 10.025 15.421 1.00 90.81 102 GLU A C 1
ATOM 841 O O . GLU A 1 102 ? -0.989 10.143 16.600 1.00 90.81 102 GLU A O 1
ATOM 846 N N . ARG A 1 103 ? -2.481 9.476 15.066 1.00 90.38 103 ARG A N 1
ATOM 847 C CA . ARG A 1 103 ? -3.488 9.010 16.036 1.00 90.38 103 ARG A CA 1
ATOM 848 C C . ARG A 1 103 ? -3.145 7.665 16.675 1.00 90.38 103 ARG A C 1
ATOM 850 O O . ARG A 1 103 ? -3.887 7.198 17.536 1.00 90.38 103 ARG A O 1
ATOM 857 N N . ARG A 1 104 ? -2.072 7.002 16.240 1.00 88.56 104 ARG A N 1
ATOM 858 C CA . ARG A 1 104 ? -1.701 5.675 16.733 1.00 88.56 104 ARG A CA 1
ATOM 859 C C . ARG A 1 104 ? -1.220 5.758 18.179 1.00 88.56 104 ARG A C 1
ATOM 861 O O . ARG A 1 104 ? -0.223 6.405 18.473 1.00 88.56 104 ARG A O 1
ATOM 868 N N . GLU A 1 105 ? -1.877 5.015 19.062 1.00 87.06 105 GLU A N 1
ATOM 869 C CA . GLU A 1 105 ? -1.584 5.026 20.503 1.00 87.06 105 GLU A CA 1
ATOM 870 C C . GLU A 1 105 ? -0.331 4.222 20.889 1.00 87.06 105 GLU A C 1
ATOM 872 O O . GLU A 1 105 ? 0.195 4.376 21.990 1.00 87.06 105 GLU A O 1
ATOM 877 N N . TRP A 1 106 ? 0.158 3.354 19.997 1.00 87.94 106 TRP A N 1
ATOM 878 C CA . TRP A 1 106 ? 1.338 2.521 20.226 1.00 87.94 1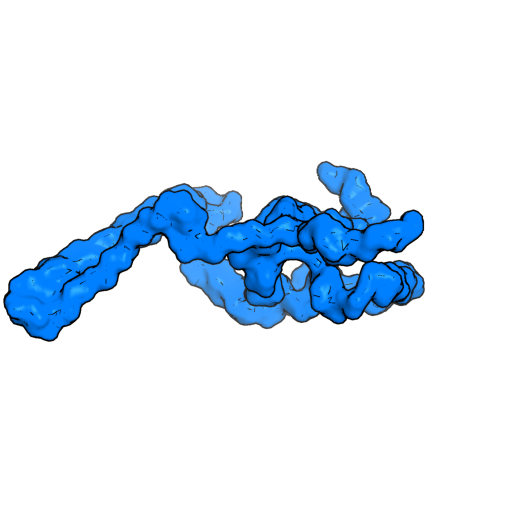06 TRP A CA 1
ATOM 879 C C . TRP A 1 106 ? 2.546 2.942 19.383 1.00 87.94 106 TRP A C 1
ATOM 881 O O . TRP A 1 106 ? 2.432 3.397 18.240 1.00 87.94 106 TRP A O 1
ATOM 891 N N . GLY A 1 107 ? 3.736 2.740 19.944 1.00 84.56 107 GLY A N 1
ATOM 892 C CA . GLY A 1 107 ? 5.018 3.029 19.313 1.00 84.56 107 GLY A CA 1
ATOM 893 C C . GLY A 1 107 ? 5.577 1.850 18.518 1.00 84.56 107 GLY A C 1
ATOM 894 O O . GLY A 1 107 ? 5.305 0.683 18.801 1.00 84.56 107 GLY A O 1
ATOM 895 N N . VAL A 1 108 ? 6.422 2.157 17.531 1.00 82.88 108 VAL A N 1
ATOM 896 C CA . VAL A 1 108 ? 7.303 1.178 16.876 1.00 82.88 108 VAL A CA 1
ATOM 897 C C . VAL A 1 108 ? 8.729 1.578 17.217 1.00 82.88 108 VAL A C 1
ATOM 899 O O . VAL A 1 108 ? 9.169 2.647 16.812 1.00 82.88 108 VAL A O 1
ATOM 902 N N . ASN A 1 109 ? 9.438 0.732 17.967 1.00 79.25 109 ASN A N 1
ATOM 903 C CA . ASN A 1 109 ? 10.779 1.019 18.497 1.00 79.25 109 ASN A CA 1
ATOM 904 C C . ASN A 1 109 ? 10.862 2.269 19.398 1.00 79.25 109 ASN A C 1
ATOM 906 O O . ASN A 1 109 ? 11.946 2.812 19.589 1.00 79.25 109 ASN A O 1
ATOM 910 N N . ASP A 1 110 ? 9.738 2.703 19.969 1.00 85.38 110 ASP A N 1
ATOM 911 C CA . ASP A 1 110 ? 9.680 3.774 20.961 1.00 85.38 110 ASP A CA 1
ATOM 912 C C . ASP A 1 110 ? 9.352 3.165 22.326 1.00 85.38 110 ASP A C 1
ATOM 914 O O . ASP A 1 110 ? 8.255 2.651 22.534 1.00 85.38 110 ASP A O 1
ATOM 918 N N . MET A 1 111 ? 10.321 3.188 23.242 1.00 83.69 111 MET A N 1
ATOM 919 C CA . MET A 1 111 ? 10.153 2.646 24.595 1.00 83.69 111 MET A CA 1
ATOM 920 C C . MET A 1 111 ? 9.309 3.545 25.508 1.00 83.69 111 MET A C 1
ATOM 922 O O . MET A 1 111 ? 8.932 3.105 26.592 1.00 83.69 111 MET A O 1
ATOM 926 N N . SER A 1 112 ? 9.036 4.792 25.109 1.00 88.12 112 SER A N 1
ATOM 927 C CA . SER A 1 112 ? 8.174 5.712 25.862 1.00 88.12 112 SER A CA 1
ATOM 928 C C . SER A 1 112 ? 6.684 5.478 25.606 1.00 88.12 112 SER A C 1
ATOM 930 O O . SER A 1 112 ? 5.850 5.908 26.402 1.00 88.12 112 SER A O 1
ATOM 932 N N . LEU A 1 113 ? 6.351 4.763 24.528 1.00 87.25 113 LEU A N 1
ATOM 933 C CA . LEU A 1 113 ? 4.985 4.430 24.145 1.00 87.25 113 LEU A CA 1
ATOM 934 C C . LEU A 1 113 ? 4.672 2.949 24.412 1.00 87.25 113 LEU A C 1
ATOM 936 O O . LEU A 1 113 ? 5.576 2.106 24.422 1.00 87.25 113 LEU A O 1
ATOM 940 N N . PRO A 1 114 ? 3.385 2.589 24.588 1.00 89.00 114 PRO A N 1
ATOM 941 C CA . PRO A 1 114 ? 2.963 1.196 24.590 1.00 89.00 114 PRO A CA 1
ATOM 942 C C . PRO A 1 114 ? 3.428 0.488 23.316 1.00 89.00 114 PRO A C 1
ATOM 944 O O . PRO A 1 114 ? 3.392 1.056 22.223 1.00 89.00 114 PRO A O 1
ATOM 947 N N . ASN A 1 115 ? 3.839 -0.773 23.437 1.00 89.75 115 ASN A N 1
ATOM 948 C CA . ASN A 1 115 ? 4.076 -1.602 22.259 1.00 89.75 115 ASN A CA 1
ATOM 949 C C . ASN A 1 115 ? 2.733 -1.987 21.596 1.00 89.75 115 ASN A C 1
ATOM 951 O O . ASN A 1 115 ? 1.659 -1.797 22.170 1.00 89.75 115 ASN A O 1
ATOM 955 N N . TYR A 1 116 ? 2.791 -2.558 20.392 1.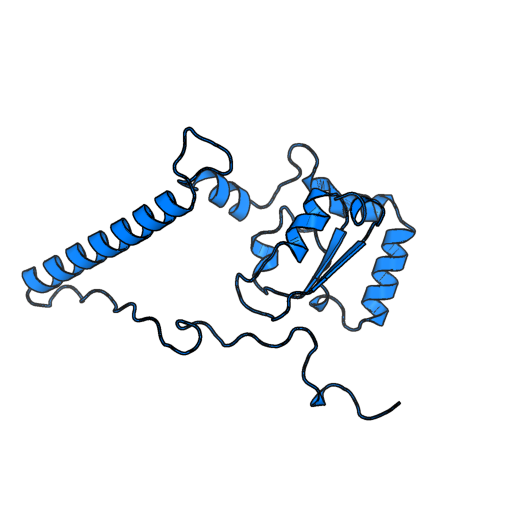00 87.81 116 TYR A N 1
ATOM 956 C CA . TYR A 1 116 ? 1.593 -2.922 19.626 1.00 87.81 116 TYR A CA 1
ATOM 957 C C . TYR A 1 116 ? 0.704 -3.980 20.308 1.00 87.81 116 TYR A C 1
ATOM 959 O O . TYR A 1 116 ? -0.501 -3.981 20.071 1.00 87.81 116 TYR A O 1
ATOM 967 N N . LEU A 1 117 ? 1.260 -4.858 21.154 1.00 90.06 117 LEU A N 1
ATOM 968 C CA . LEU A 1 117 ? 0.474 -5.828 21.926 1.00 90.06 117 LEU A CA 1
ATOM 969 C C . LEU A 1 117 ? -0.322 -5.110 23.012 1.00 90.06 117 LEU A C 1
ATOM 971 O O . LEU A 1 117 ? -1.537 -5.254 23.059 1.00 90.06 117 LEU A O 1
ATOM 975 N N . ASN A 1 118 ? 0.336 -4.266 23.809 1.00 89.25 118 ASN A N 1
ATOM 976 C CA . ASN A 1 118 ? -0.328 -3.475 24.847 1.00 89.25 118 ASN A CA 1
ATOM 977 C C . ASN A 1 118 ? -1.402 -2.563 24.237 1.00 89.25 118 ASN A C 1
ATOM 979 O O . ASN A 1 118 ? -2.500 -2.439 24.768 1.00 89.25 118 ASN A O 1
ATOM 983 N N . GLY A 1 119 ? -1.091 -1.937 23.099 1.00 89.12 119 GLY A N 1
ATOM 984 C CA . GLY A 1 119 ? -2.040 -1.115 22.358 1.00 89.12 119 GLY A CA 1
ATOM 985 C C . GLY A 1 119 ? -3.269 -1.902 21.896 1.00 89.12 119 GLY A C 1
ATOM 986 O O . GLY A 1 119 ? -4.399 -1.447 22.064 1.00 89.12 119 GLY A O 1
ATOM 987 N N . PHE A 1 120 ? -3.066 -3.116 21.381 1.00 89.88 120 PHE A N 1
ATOM 988 C CA . PHE A 1 120 ? -4.162 -4.011 21.020 1.00 89.88 120 PHE A CA 1
ATOM 989 C C . PHE A 1 120 ? -4.984 -4.451 22.241 1.00 89.88 120 PHE A C 1
ATOM 991 O O . PHE A 1 120 ? -6.212 -4.441 22.189 1.00 89.88 120 PHE A O 1
ATOM 998 N N . GLU A 1 121 ? -4.336 -4.795 23.353 1.00 93.00 121 GLU A N 1
ATOM 999 C CA . GLU A 1 121 ? -5.010 -5.163 24.602 1.00 93.00 121 GLU A CA 1
ATOM 1000 C C . GLU A 1 121 ? -5.887 -4.021 25.133 1.00 93.00 121 GLU A C 1
ATOM 1002 O O . GLU A 1 121 ? -7.058 -4.247 25.449 1.00 93.00 121 GLU A O 1
ATOM 1007 N N . CYS A 1 122 ? -5.362 -2.790 25.162 1.00 91.25 122 CYS A N 1
ATOM 1008 C CA . CYS A 1 122 ? -6.126 -1.596 25.524 1.00 91.25 122 CYS A CA 1
ATOM 1009 C C . CYS A 1 122 ? -7.318 -1.388 24.584 1.00 91.25 122 CYS A C 1
ATOM 1011 O O . CYS A 1 122 ? -8.444 -1.232 25.053 1.00 91.25 122 CYS A O 1
ATOM 1013 N N . PHE A 1 123 ? -7.104 -1.489 23.268 1.00 90.88 123 PHE A N 1
ATOM 1014 C CA . PHE A 1 123 ? -8.177 -1.371 22.283 1.00 90.88 123 PHE A CA 1
ATOM 1015 C C . PHE A 1 123 ? -9.309 -2.380 22.533 1.00 90.88 123 PHE A C 1
ATOM 1017 O O . PHE A 1 123 ? -10.484 -2.006 22.536 1.00 90.88 123 PHE A O 1
ATOM 1024 N N . ILE A 1 124 ? -8.983 -3.655 22.768 1.00 91.69 124 ILE A N 1
ATOM 1025 C CA . ILE A 1 124 ? -9.989 -4.684 23.063 1.00 91.69 124 ILE A CA 1
ATOM 1026 C C . ILE A 1 124 ? -10.706 -4.382 24.384 1.00 91.69 124 ILE A C 1
ATOM 1028 O O . ILE A 1 124 ? -11.936 -4.459 24.435 1.00 91.69 124 ILE A O 1
ATOM 1032 N N . CYS A 1 125 ? -9.965 -3.989 25.423 1.00 93.56 125 CYS A N 1
ATOM 1033 C CA . CYS A 1 125 ? -10.523 -3.604 26.718 1.00 93.56 125 CYS A CA 1
ATOM 1034 C C . CYS A 1 125 ? -11.528 -2.447 26.583 1.00 93.56 125 CYS A C 1
ATOM 1036 O O . CYS A 1 125 ? -12.644 -2.527 27.095 1.00 93.56 125 CYS A O 1
ATOM 1038 N N . ASP A 1 126 ? -11.189 -1.404 25.826 1.00 94.00 126 ASP A N 1
ATOM 1039 C CA . ASP A 1 126 ? -12.054 -0.243 25.607 1.00 94.00 126 ASP A CA 1
ATOM 1040 C C . ASP A 1 126 ? -13.308 -0.582 24.802 1.00 94.00 126 ASP A C 1
ATOM 1042 O O . ASP A 1 126 ? -14.408 -0.105 25.122 1.00 94.00 126 ASP A O 1
ATOM 1046 N N . LYS A 1 127 ? -13.180 -1.440 23.781 1.00 92.81 127 LYS A N 1
ATOM 1047 C CA . LYS A 1 127 ? -14.337 -1.940 23.027 1.00 92.81 127 LYS A CA 1
ATOM 1048 C C . LYS A 1 127 ? -15.261 -2.762 23.911 1.00 92.81 127 LYS A C 1
ATOM 1050 O O . LYS A 1 127 ? -16.476 -2.583 23.832 1.00 92.81 127 LYS A O 1
ATOM 1055 N N . GLU A 1 128 ? -14.708 -3.601 24.776 1.00 93.12 128 GLU A N 1
ATOM 1056 C CA . GLU A 1 128 ? -15.512 -4.427 25.667 1.00 93.12 128 GLU A CA 1
ATOM 1057 C C . GLU A 1 128 ? -16.179 -3.606 26.774 1.00 93.12 128 GLU A C 1
ATOM 1059 O O . GLU A 1 128 ? -17.375 -3.755 27.024 1.00 93.12 128 GLU A O 1
ATOM 1064 N N . ASN A 1 129 ? -15.464 -2.648 27.364 1.00 94.94 129 ASN A N 1
ATOM 1065 C CA . ASN A 1 129 ? -16.032 -1.715 28.335 1.00 94.94 129 ASN A CA 1
ATOM 1066 C C . ASN A 1 129 ? -17.158 -0.869 27.725 1.00 94.94 129 ASN A C 1
ATOM 1068 O O . ASN A 1 129 ? -18.181 -0.639 28.374 1.00 94.94 129 ASN A O 1
ATOM 1072 N N . THR A 1 130 ? -16.995 -0.421 26.478 1.00 94.25 130 THR A N 1
ATOM 1073 C CA . THR A 1 130 ? -18.055 0.272 25.727 1.00 94.25 130 THR A CA 1
ATOM 1074 C C . THR A 1 130 ? -19.278 -0.626 25.555 1.00 94.25 130 THR A C 1
ATOM 1076 O O . THR A 1 130 ? -20.385 -0.226 25.915 1.00 94.25 130 THR A O 1
ATOM 1079 N N . ARG A 1 131 ? -19.080 -1.872 25.110 1.00 92.94 131 ARG A N 1
ATOM 1080 C CA . ARG A 1 131 ? -20.158 -2.855 24.938 1.00 92.94 131 ARG A CA 1
ATOM 1081 C C . ARG A 1 131 ? -20.916 -3.106 26.244 1.00 92.94 131 ARG A C 1
ATOM 1083 O O . ARG A 1 131 ? -22.145 -3.097 26.257 1.00 92.94 131 ARG A O 1
ATOM 1090 N N . VAL A 1 132 ? -20.203 -3.284 27.358 1.00 93.81 132 VAL A N 1
ATOM 1091 C CA . VAL A 1 132 ? -20.803 -3.493 28.686 1.00 93.81 132 VAL A CA 1
ATOM 1092 C C . VAL A 1 132 ? -21.649 -2.291 29.116 1.00 93.81 132 VAL A C 1
ATOM 1094 O O . VAL A 1 132 ? -22.742 -2.478 29.656 1.00 93.81 132 VAL A O 1
ATOM 1097 N N . LYS A 1 133 ? -21.191 -1.057 28.867 1.00 94.44 133 LYS A N 1
ATOM 1098 C CA . LYS A 1 133 ? -21.970 0.160 29.160 1.00 94.44 133 LYS A CA 1
ATOM 1099 C C . LYS A 1 133 ? -23.262 0.207 28.343 1.00 94.44 133 LYS A C 1
ATOM 1101 O O . LYS A 1 133 ? -24.331 0.399 28.922 1.00 94.44 133 LYS A O 1
ATOM 1106 N N . GLU A 1 134 ? -23.181 -0.057 27.040 1.00 93.88 134 GLU A N 1
ATOM 1107 C CA . GLU A 1 134 ? -24.345 -0.112 26.145 1.00 93.88 134 GLU A CA 1
ATOM 1108 C C . GLU A 1 134 ? -25.365 -1.175 26.601 1.00 93.88 134 GLU A C 1
ATOM 1110 O O . GLU A 1 134 ? -26.569 -0.914 26.651 1.00 93.88 134 GLU A O 1
ATOM 1115 N N . GLU A 1 135 ? -24.908 -2.360 27.028 1.00 93.19 135 GLU A N 1
ATOM 1116 C CA . GLU A 1 135 ? -25.795 -3.385 27.598 1.00 93.19 135 GLU A CA 1
ATOM 1117 C C . GLU A 1 135 ? -26.491 -2.923 28.883 1.00 93.19 135 GLU A C 1
ATOM 1119 O O . GLU A 1 135 ? -27.673 -3.211 29.099 1.00 93.19 135 GLU A O 1
ATOM 1124 N N . GLN A 1 136 ? -25.765 -2.237 29.770 1.00 94.00 136 GLN A N 1
ATOM 1125 C CA . GLN A 1 136 ? -26.334 -1.714 31.010 1.00 94.00 136 GLN A CA 1
ATOM 1126 C C . GLN A 1 136 ? -27.399 -0.652 30.727 1.00 94.00 136 GLN A C 1
ATOM 1128 O O . GLN A 1 136 ? -28.447 -0.653 31.374 1.00 94.00 136 GLN A O 1
ATOM 1133 N N . GLU A 1 137 ? -27.166 0.235 29.763 1.00 94.56 137 GLU A N 1
ATOM 1134 C CA . GLU A 1 137 ? -28.128 1.257 29.340 1.00 94.56 137 GLU A CA 1
ATOM 1135 C C . GLU A 1 137 ? -29.373 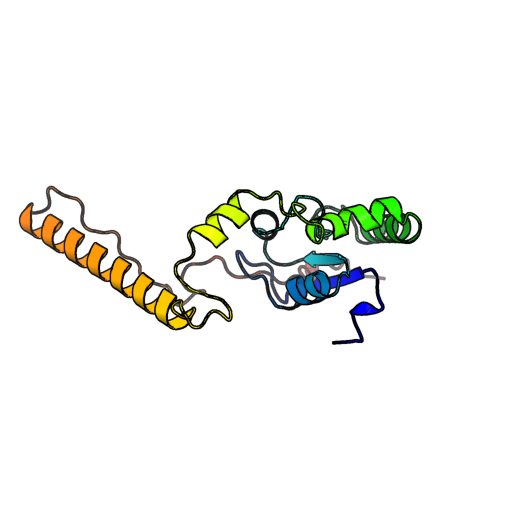0.646 28.692 1.00 94.56 137 GLU A C 1
ATOM 1137 O O . GLU A 1 137 ? -30.500 1.012 29.043 1.00 94.56 137 GLU A O 1
ATOM 1142 N N . HIS A 1 138 ? -29.196 -0.353 27.825 1.00 93.44 138 HIS A N 1
ATOM 1143 C CA . HIS A 1 138 ? -30.299 -1.131 27.265 1.00 93.44 138 HIS A CA 1
ATOM 1144 C C . HIS A 1 138 ? -31.174 -1.746 28.372 1.00 93.44 138 HIS A C 1
ATOM 1146 O O . HIS A 1 138 ? -32.396 -1.557 28.383 1.00 93.44 138 HIS A O 1
ATOM 1152 N N . LYS A 1 139 ? -30.552 -2.400 29.364 1.00 93.00 139 LYS A N 1
ATOM 1153 C CA . LYS A 1 139 ? -31.252 -2.990 30.519 1.00 93.00 139 LYS A CA 1
ATOM 1154 C C . LYS A 1 139 ? -31.977 -1.926 31.354 1.00 93.00 139 LYS A C 1
ATOM 1156 O O . LYS A 1 139 ? -33.156 -2.095 31.666 1.00 93.00 139 LYS A O 1
ATOM 1161 N N . LYS A 1 140 ? -31.315 -0.806 31.675 1.00 94.50 140 LYS A N 1
ATOM 1162 C CA . LYS A 1 140 ? -31.896 0.313 32.449 1.00 94.50 140 LYS A CA 1
ATOM 1163 C C . LYS A 1 140 ? -33.091 0.951 31.742 1.00 94.50 140 LYS A C 1
ATOM 1165 O O . LYS A 1 140 ? -34.090 1.265 32.385 1.00 94.50 140 LYS A O 1
ATOM 1170 N N . SER A 1 141 ? -33.015 1.102 30.422 1.00 93.19 141 SER A N 1
ATOM 1171 C CA . SER A 1 141 ? -34.084 1.684 29.603 1.00 93.19 141 SER A CA 1
ATOM 1172 C C . SER A 1 141 ? -35.279 0.745 29.385 1.00 93.19 141 SER A C 1
ATOM 1174 O O . SER A 1 141 ? -36.255 1.148 28.749 1.00 93.19 141 SER A O 1
ATOM 1176 N N . ARG A 1 142 ? -35.221 -0.494 29.905 1.00 89.94 142 ARG A N 1
ATOM 1177 C CA . ARG A 1 142 ? -36.207 -1.563 29.669 1.00 89.94 142 ARG A CA 1
ATOM 1178 C C . ARG A 1 142 ? -36.439 -1.817 28.173 1.00 89.94 142 ARG A C 1
ATOM 1180 O O . ARG A 1 142 ? -37.572 -2.015 27.746 1.00 89.94 142 ARG A O 1
ATOM 1187 N N . GLY A 1 143 ? -35.365 -1.769 27.383 1.00 83.69 143 GLY A N 1
ATOM 1188 C CA . GLY A 1 143 ? -35.401 -2.044 25.946 1.00 83.69 143 GLY A CA 1
ATOM 1189 C C . GLY A 1 143 ? -35.808 -0.871 25.050 1.00 83.69 143 GLY A C 1
ATOM 1190 O O . GLY A 1 143 ? -35.991 -1.078 23.855 1.00 83.69 143 GLY A O 1
ATOM 1191 N N . LYS A 1 144 ? -35.933 0.354 25.585 1.00 89.25 144 LYS A N 1
ATOM 1192 C CA . LYS A 1 144 ? -36.147 1.555 24.755 1.00 89.25 144 LYS A CA 1
ATOM 1193 C C . LYS A 1 144 ? -34.896 1.941 23.961 1.00 89.25 144 LYS A C 1
ATOM 1195 O O . LYS A 1 144 ? -35.013 2.382 22.823 1.00 89.25 144 LYS A O 1
ATOM 1200 N N . THR A 1 145 ? -33.714 1.775 24.551 1.00 90.50 145 THR A N 1
ATOM 1201 C CA . THR A 1 145 ? -32.433 1.908 23.844 1.00 90.50 145 THR A CA 1
ATOM 1202 C C . THR A 1 145 ? -32.130 0.592 23.124 1.00 90.50 145 THR A C 1
ATOM 1204 O O . THR A 1 145 ? -32.351 -0.455 23.732 1.00 90.50 145 THR A O 1
ATOM 1207 N N . PRO A 1 146 ? -31.629 0.580 21.876 1.00 91.19 146 PRO A N 1
ATOM 1208 C CA . PRO A 1 146 ? -31.226 -0.655 21.202 1.00 91.19 146 PRO A CA 1
ATOM 1209 C C . PRO A 1 146 ? -30.142 -1.417 21.975 1.00 91.19 146 PRO A C 1
ATOM 1211 O O . PRO A 1 146 ? -29.286 -0.809 22.612 1.00 91.19 146 PRO A O 1
ATOM 1214 N N . ALA A 1 147 ? -30.172 -2.749 21.915 1.00 89.31 147 ALA A N 1
ATOM 1215 C CA . ALA A 1 147 ? -29.083 -3.569 22.441 1.00 89.31 147 ALA A CA 1
ATOM 1216 C C . ALA A 1 147 ? -27.815 -3.389 21.582 1.00 89.31 147 ALA A C 1
ATOM 1218 O O . ALA A 1 147 ? -27.931 -3.174 20.368 1.00 89.31 147 ALA A O 1
ATOM 1219 N N . PRO A 1 148 ? -26.613 -3.512 22.173 1.00 90.50 148 PRO A N 1
ATOM 1220 C CA . PRO A 1 148 ? -25.378 -3.481 21.404 1.00 90.50 148 PRO A CA 1
ATOM 1221 C C . PRO A 1 148 ? -25.358 -4.605 20.368 1.00 90.50 148 PRO A C 1
ATOM 1223 O O . PRO A 1 148 ? -25.841 -5.715 20.610 1.00 90.50 148 PRO A O 1
ATOM 1226 N N . ARG A 1 149 ? -24.790 -4.325 19.190 1.00 86.19 149 ARG A N 1
ATOM 1227 C CA . ARG A 1 149 ? -24.693 -5.332 18.127 1.00 86.19 149 ARG A CA 1
ATOM 1228 C C . ARG A 1 149 ? -23.736 -6.453 18.552 1.00 86.19 149 ARG A C 1
ATOM 1230 O O . ARG A 1 149 ? -22.605 -6.151 18.943 1.00 86.19 149 ARG A O 1
ATOM 1237 N N . PRO A 1 150 ? -24.129 -7.732 18.425 1.00 82.19 150 PRO A N 1
ATOM 1238 C CA . PRO A 1 150 ? -23.227 -8.840 18.697 1.00 82.19 150 PRO A CA 1
ATOM 1239 C C . PRO A 1 150 ? -22.069 -8.831 17.694 1.00 82.19 150 PRO A C 1
ATOM 1241 O O . PRO A 1 150 ? -22.279 -8.729 16.485 1.00 82.19 150 PRO A O 1
ATOM 1244 N N . ARG A 1 151 ? -20.839 -8.956 18.198 1.00 77.88 151 ARG A N 1
ATOM 1245 C CA . ARG A 1 151 ? -19.629 -9.153 17.390 1.00 77.88 151 ARG A CA 1
ATOM 1246 C C . ARG A 1 151 ? -19.131 -10.575 17.606 1.00 77.88 151 ARG A C 1
ATOM 1248 O O . ARG A 1 151 ? -18.303 -10.822 18.473 1.00 77.88 151 ARG A O 1
ATOM 1255 N N . ILE A 1 152 ? -19.703 -11.516 16.860 1.00 77.12 152 ILE A N 1
ATOM 1256 C CA . ILE A 1 152 ? -19.339 -12.933 16.933 1.00 77.12 152 ILE A CA 1
ATOM 1257 C C . ILE A 1 152 ? -18.486 -13.253 15.712 1.00 77.12 152 ILE A C 1
ATOM 1259 O O . ILE A 1 152 ? -18.972 -13.185 14.583 1.00 77.12 152 ILE A O 1
ATOM 1263 N N . ALA A 1 153 ? -17.220 -13.594 15.942 1.00 73.50 153 ALA A N 1
ATOM 1264 C CA . ALA A 1 153 ? -16.362 -14.108 14.887 1.00 73.50 153 ALA A CA 1
ATOM 1265 C C . ALA A 1 153 ? -16.895 -15.470 14.420 1.00 73.50 153 ALA A C 1
ATOM 1267 O O . ALA A 1 153 ? -17.219 -16.340 15.230 1.00 73.50 153 ALA A O 1
ATOM 1268 N N . GLN A 1 154 ? -17.001 -15.655 13.108 1.00 77.12 154 GLN A N 1
ATOM 1269 C CA . GLN A 1 154 ? -17.354 -16.948 12.529 1.00 77.12 154 GLN A CA 1
ATOM 1270 C C . GLN A 1 154 ? -16.088 -17.775 12.307 1.00 77.12 154 GLN A C 1
ATOM 1272 O O . GLN A 1 154 ? -15.056 -17.239 11.919 1.00 77.12 154 GLN A O 1
ATOM 1277 N N . PHE A 1 155 ? -16.168 -19.097 12.475 1.00 73.31 155 PHE A N 1
ATOM 1278 C CA . PHE A 1 155 ? -15.025 -19.984 12.214 1.00 73.31 155 PHE A CA 1
ATOM 1279 C C . PHE A 1 155 ? -14.515 -19.885 10.762 1.00 73.31 155 PHE A C 1
ATOM 1281 O O . PHE A 1 155 ? -13.349 -20.137 10.474 1.00 73.31 155 PHE A O 1
ATOM 1288 N N . LYS A 1 156 ? -15.383 -19.468 9.832 1.00 73.31 156 LYS A N 1
ATOM 1289 C CA . LYS A 1 156 ? -15.034 -19.222 8.435 1.00 73.31 156 LYS A CA 1
ATOM 1290 C C . LYS A 1 156 ? -14.397 -17.835 8.290 1.00 73.31 156 LYS A C 1
ATOM 1292 O O . LYS A 1 156 ? -15.101 -16.835 8.186 1.00 73.31 156 LYS A O 1
ATOM 1297 N N . HIS A 1 157 ? -13.064 -17.804 8.328 1.00 70.50 157 HIS A N 1
ATOM 1298 C CA . HIS A 1 157 ? -12.236 -16.608 8.119 1.00 70.50 157 HIS A CA 1
ATOM 1299 C C . HIS A 1 157 ? -12.626 -15.407 9.008 1.00 70.50 157 HIS A C 1
ATOM 1301 O O . HIS A 1 157 ? -12.574 -14.257 8.589 1.00 70.50 157 HIS A O 1
ATOM 1307 N N . MET A 1 158 ? -13.053 -15.675 10.250 1.00 76.62 158 MET A N 1
ATOM 1308 C CA . MET A 1 158 ? -13.403 -14.661 11.259 1.00 76.62 158 MET A CA 1
ATOM 1309 C C . MET A 1 158 ? -14.472 -13.646 10.809 1.00 76.62 158 MET A C 1
ATOM 1311 O O . MET A 1 158 ? -14.620 -12.596 11.427 1.00 76.62 158 MET A O 1
ATOM 1315 N N . GLY A 1 159 ? -15.267 -13.978 9.782 1.00 75.44 159 GLY A N 1
ATOM 1316 C CA . GLY A 1 159 ? -16.282 -13.094 9.196 1.00 75.44 159 GLY A CA 1
ATOM 1317 C C . GLY A 1 159 ? -15.812 -12.273 7.988 1.00 75.44 159 GLY A C 1
ATOM 1318 O O . GLY A 1 159 ? -16.626 -11.556 7.409 1.00 75.44 159 GLY A O 1
ATOM 1319 N N . CYS A 1 160 ? -14.549 -12.395 7.576 1.00 75.25 160 CYS A N 1
ATOM 1320 C CA . CYS A 1 160 ? -14.035 -11.788 6.352 1.00 75.25 160 CYS A CA 1
ATOM 1321 C C . CYS A 1 160 ? -14.313 -12.684 5.124 1.00 75.25 160 CYS A C 1
ATOM 1323 O O . CYS A 1 160 ? -14.389 -13.912 5.261 1.00 75.25 160 CYS A O 1
ATOM 1325 N N . PRO A 1 161 ? -14.427 -12.116 3.907 1.00 83.50 161 PRO A N 1
ATOM 1326 C CA . PRO A 1 161 ? -14.487 -12.898 2.670 1.00 83.50 161 PRO A CA 1
ATOM 1327 C C . PRO A 1 161 ? -13.303 -13.864 2.565 1.00 83.50 161 PRO A C 1
ATOM 1329 O O . PRO A 1 161 ? -12.205 -13.538 3.005 1.00 83.50 161 PRO A O 1
ATOM 1332 N N . MET A 1 162 ? -13.514 -15.061 2.013 1.00 85.00 162 MET A N 1
ATOM 1333 C CA . MET A 1 162 ? -12.420 -16.023 1.829 1.00 85.00 162 MET A CA 1
ATOM 1334 C C . MET A 1 162 ? -11.360 -15.438 0.881 1.00 85.00 162 MET A C 1
ATOM 1336 O O . MET A 1 162 ? -11.744 -14.953 -0.185 1.00 85.00 162 MET A O 1
ATOM 1340 N N . PRO A 1 163 ? -10.059 -15.522 1.217 1.00 87.81 163 PRO A N 1
ATOM 1341 C CA . PRO A 1 163 ? -9.000 -15.081 0.320 1.00 87.81 163 PRO A CA 1
ATOM 1342 C C . PRO A 1 163 ? -9.015 -15.868 -0.992 1.00 87.81 163 PRO A C 1
ATOM 1344 O O . PRO A 1 163 ? -9.255 -17.080 -0.986 1.00 87.81 163 PRO A O 1
ATOM 1347 N N . THR A 1 164 ? -8.710 -15.204 -2.104 1.00 88.62 164 THR A N 1
ATOM 1348 C CA . THR A 1 164 ? -8.555 -15.861 -3.409 1.00 88.62 164 THR A CA 1
ATOM 1349 C C . THR A 1 164 ? -7.075 -16.021 -3.760 1.00 88.62 164 THR A C 1
ATOM 1351 O O . THR A 1 164 ? -6.264 -15.184 -3.367 1.00 88.62 164 THR A O 1
ATOM 1354 N N . PRO A 1 165 ? -6.665 -17.068 -4.493 1.00 86.44 165 PRO A N 1
ATOM 1355 C CA . PRO A 1 165 ? -5.277 -17.202 -4.927 1.00 86.44 165 PRO A CA 1
ATOM 1356 C C . PRO A 1 165 ? -4.826 -16.031 -5.815 1.00 86.44 165 PRO A C 1
ATOM 1358 O O . PRO A 1 165 ? -5.577 -15.564 -6.667 1.00 86.44 165 PRO A O 1
ATOM 1361 N N . GLY A 1 166 ? -3.578 -15.581 -5.653 1.00 78.44 166 GLY A N 1
ATOM 1362 C CA . GLY A 1 166 ? -3.009 -14.482 -6.453 1.00 78.44 166 GLY A CA 1
ATOM 1363 C C . GLY A 1 166 ? -2.636 -14.851 -7.897 1.00 78.44 166 GLY A C 1
ATOM 1364 O O . GLY A 1 166 ? -2.314 -13.970 -8.695 1.00 78.44 166 GLY A O 1
ATOM 1365 N N . PHE A 1 167 ? -2.674 -16.140 -8.242 1.00 75.88 167 PHE A N 1
ATOM 1366 C CA . PHE A 1 167 ? -2.306 -16.682 -9.556 1.00 75.88 167 PHE A CA 1
ATOM 1367 C C . PHE A 1 167 ? -3.513 -17.033 -10.446 1.00 75.88 167 PHE A C 1
ATOM 1369 O O . PHE A 1 167 ? -3.322 -17.630 -11.500 1.00 75.88 167 PHE A O 1
ATOM 1376 N N . GLY A 1 168 ? -4.732 -16.639 -10.055 1.00 73.38 168 GLY A N 1
ATOM 1377 C CA . GLY A 1 168 ? -5.956 -16.967 -10.795 1.00 73.38 168 GLY A CA 1
ATOM 1378 C C . GLY A 1 168 ? -6.416 -18.411 -10.587 1.00 73.38 168 GLY A C 1
ATOM 1379 O O . GLY A 1 168 ? -5.896 -19.123 -9.721 1.00 73.38 168 GLY A O 1
ATOM 1380 N N . SER A 1 169 ? -7.430 -18.824 -11.344 1.00 70.25 169 SER A N 1
ATOM 1381 C CA . SER A 1 169 ? -7.923 -20.201 -11.347 1.00 70.25 169 SER A CA 1
ATOM 1382 C C . SER A 1 169 ? -7.203 -21.024 -12.423 1.00 70.25 169 SER A C 1
ATOM 1384 O O . SER A 1 169 ? -6.685 -20.476 -13.395 1.00 70.25 169 SER A O 1
ATOM 1386 N N . VAL A 1 170 ? -7.119 -22.347 -12.248 1.00 70.69 170 VAL A N 1
ATOM 1387 C CA . VAL A 1 170 ? -6.476 -23.222 -13.253 1.00 70.69 170 VAL A CA 1
ATOM 1388 C C . VAL A 1 170 ? -7.284 -23.206 -14.552 1.00 70.69 170 VAL A C 1
ATOM 1390 O O . VAL A 1 170 ? -6.739 -23.394 -15.631 1.00 70.69 170 VAL A O 1
ATOM 1393 N N . GLU A 1 171 ? -8.576 -22.926 -14.444 1.00 72.19 171 GLU A N 1
ATOM 1394 C CA . GLU A 1 171 ? -9.524 -22.771 -15.534 1.00 72.19 171 GLU A CA 1
ATOM 1395 C C . GLU A 1 171 ? -9.241 -21.527 -16.396 1.00 72.19 171 GLU A C 1
ATOM 1397 O O . GLU A 1 171 ? -9.585 -21.521 -17.577 1.00 72.19 171 GLU A O 1
ATOM 1402 N N . ASP A 1 172 ? -8.578 -20.508 -15.834 1.00 68.44 172 ASP A N 1
ATOM 1403 C CA . ASP A 1 172 ? -8.139 -19.307 -16.563 1.00 68.44 172 ASP A CA 1
ATOM 1404 C C . ASP A 1 172 ? -6.854 -19.551 -17.370 1.00 68.44 172 ASP A C 1
ATOM 1406 O O . ASP A 1 172 ? -6.505 -18.762 -18.252 1.00 68.44 172 ASP A O 1
ATOM 1410 N N . LEU A 1 173 ? -6.139 -20.647 -17.090 1.00 66.50 173 LEU A N 1
ATOM 1411 C CA . LEU A 1 173 ? -5.047 -21.105 -17.936 1.00 66.50 173 LEU A CA 1
ATOM 1412 C C . LEU A 1 173 ? -5.687 -21.763 -19.157 1.00 66.50 173 LEU A C 1
ATOM 1414 O O . LEU A 1 173 ? -6.094 -22.924 -19.115 1.00 66.50 173 LEU A O 1
ATOM 1418 N N . SER A 1 174 ? -5.808 -21.005 -20.248 1.00 62.09 174 SER A N 1
ATOM 1419 C CA . SER A 1 174 ? -6.194 -21.552 -21.547 1.00 62.09 174 SER A CA 1
ATOM 1420 C C . SER A 1 174 ? -5.386 -22.825 -21.813 1.00 62.09 174 SER A C 1
ATOM 1422 O O . SER A 1 174 ? -4.156 -22.794 -21.795 1.00 62.09 174 SER A O 1
ATOM 1424 N N . GLY A 1 175 ? -6.069 -23.958 -21.995 1.00 57.66 175 GLY A N 1
ATOM 1425 C CA . GLY A 1 175 ? -5.401 -25.221 -22.288 1.00 57.66 175 GLY A CA 1
ATOM 1426 C C . GLY A 1 175 ? -4.603 -25.126 -23.592 1.00 57.66 175 GLY A C 1
ATOM 1427 O O . GLY A 1 175 ? -5.207 -24.958 -24.647 1.00 57.66 175 GLY A O 1
ATOM 1428 N N . GLY A 1 176 ? -3.276 -25.273 -23.500 1.00 53.25 176 GLY A N 1
ATOM 1429 C CA . GLY A 1 176 ? -2.315 -25.192 -24.617 1.00 53.25 176 GLY A CA 1
ATOM 1430 C C . GLY A 1 176 ? -1.871 -23.749 -24.893 1.00 53.25 176 GLY A C 1
ATOM 1431 O O . GLY A 1 176 ? -2.698 -22.843 -24.884 1.00 53.25 176 GLY A O 1
ATOM 1432 N N . ASP A 1 177 ? -0.585 -23.441 -25.068 1.00 40.62 177 ASP A N 1
ATOM 1433 C CA . ASP A 1 177 ? 0.487 -24.214 -25.725 1.00 40.62 177 ASP A CA 1
ATOM 1434 C C . ASP A 1 177 ? 1.714 -24.534 -24.848 1.00 40.62 177 ASP A C 1
ATOM 1436 O O . ASP A 1 177 ? 2.127 -23.676 -24.032 1.00 40.62 177 ASP A O 1
#

Radius of gyration: 21.89 Å; chains: 1; bounding box: 58×41×58 Å